Protein AF-A0A809S8J7-F1 (afdb_monomer_lite)

Structure (mmCIF, N/CA/C/O backbone):
data_AF-A0A809S8J7-F1
#
_entry.id   AF-A0A809S8J7-F1
#
loop_
_atom_site.group_PDB
_atom_site.id
_atom_site.type_symbol
_atom_site.label_atom_id
_atom_site.label_alt_id
_atom_site.label_comp_id
_atom_site.label_asym_id
_atom_site.label_entity_id
_atom_site.label_seq_id
_atom_site.pdbx_PDB_ins_code
_atom_site.Cartn_x
_atom_site.Cartn_y
_atom_site.Cartn_z
_atom_site.occupancy
_atom_site.B_iso_or_equiv
_atom_site.auth_seq_id
_atom_site.auth_comp_id
_atom_site.auth_asym_id
_atom_site.auth_atom_id
_atom_site.pdbx_PDB_model_num
ATOM 1 N N . MET A 1 1 ? -7.713 -3.855 -24.562 1.00 76.94 1 MET A N 1
ATOM 2 C CA . MET A 1 1 ? -8.383 -5.090 -24.104 1.00 76.94 1 MET A CA 1
ATOM 3 C C . MET A 1 1 ? -9.068 -4.797 -22.774 1.00 76.94 1 MET A C 1
ATOM 5 O O . MET A 1 1 ? -8.346 -4.609 -21.802 1.00 76.94 1 MET A O 1
ATOM 9 N N . PRO A 1 2 ? -10.407 -4.685 -22.725 1.00 84.06 2 PRO A N 1
ATOM 10 C CA . PRO A 1 2 ? -11.150 -4.387 -21.491 1.00 84.06 2 PRO A CA 1
ATOM 11 C C . PRO A 1 2 ? -10.884 -5.391 -20.359 1.00 84.06 2 PRO A C 1
ATOM 13 O O . PRO A 1 2 ? -10.646 -5.000 -19.226 1.00 84.06 2 PRO A O 1
ATOM 16 N N . GLU A 1 3 ? -10.772 -6.676 -20.693 1.00 87.62 3 GLU A N 1
ATOM 17 C CA . GLU A 1 3 ? -10.517 -7.765 -19.737 1.00 87.62 3 GLU A CA 1
ATOM 18 C C . GLU A 1 3 ? -9.225 -7.576 -18.921 1.00 87.62 3 GLU A C 1
ATOM 20 O O . GLU A 1 3 ? -9.172 -7.907 -17.738 1.00 87.62 3 GLU A O 1
ATOM 25 N N . VAL A 1 4 ? -8.182 -6.999 -19.529 1.00 90.75 4 VAL A N 1
ATOM 26 C CA . VAL A 1 4 ? -6.899 -6.726 -18.857 1.00 90.75 4 VAL A CA 1
ATOM 27 C C . VAL A 1 4 ? -7.051 -5.624 -17.810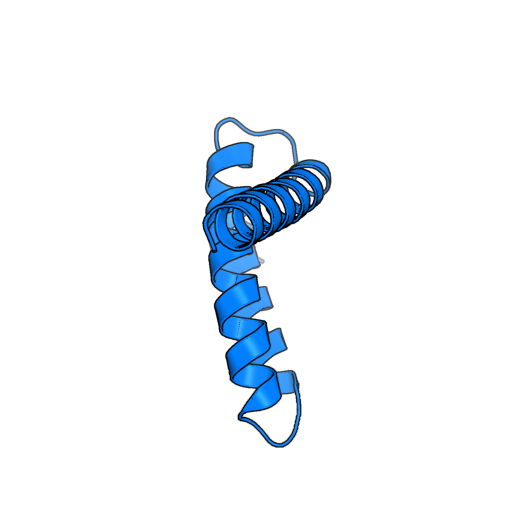 1.00 90.75 4 VAL A C 1
ATOM 29 O O . VAL A 1 4 ? -6.416 -5.684 -16.756 1.00 90.75 4 VAL A O 1
ATOM 32 N N . VAL A 1 5 ? -7.908 -4.636 -18.079 1.00 91.94 5 VAL A N 1
ATOM 33 C CA . VAL A 1 5 ? -8.209 -3.555 -17.135 1.00 91.94 5 VAL A CA 1
ATOM 34 C C . VAL A 1 5 ? -8.932 -4.128 -15.922 1.00 91.94 5 VAL A C 1
ATOM 36 O O . VAL A 1 5 ? -8.500 -3.884 -14.799 1.00 91.94 5 VAL A O 1
ATOM 39 N N . ASP A 1 6 ? -9.944 -4.967 -16.141 1.00 92.62 6 ASP A N 1
ATOM 40 C CA . ASP A 1 6 ? -10.716 -5.582 -15.058 1.00 92.62 6 ASP A CA 1
ATOM 41 C C . ASP A 1 6 ? -9.856 -6.499 -14.178 1.00 92.62 6 ASP A C 1
ATOM 43 O O . ASP A 1 6 ? -9.960 -6.477 -12.952 1.00 92.62 6 ASP A O 1
ATOM 47 N N . ILE A 1 7 ? -8.979 -7.305 -14.790 1.00 93.31 7 ILE A N 1
ATOM 48 C CA . ILE A 1 7 ? -8.034 -8.158 -14.054 1.00 93.31 7 ILE A CA 1
ATOM 49 C C . ILE A 1 7 ? -7.081 -7.297 -13.220 1.00 93.31 7 ILE A C 1
ATOM 51 O O . ILE A 1 7 ? -6.863 -7.587 -12.046 1.00 93.31 7 ILE A O 1
ATOM 55 N N . SER A 1 8 ? -6.550 -6.224 -13.807 1.00 92.12 8 SER A N 1
ATOM 56 C CA . SER A 1 8 ? -5.618 -5.324 -13.121 1.00 92.12 8 SER A CA 1
ATOM 57 C C . SER A 1 8 ? -6.281 -4.604 -11.946 1.00 92.12 8 SER A C 1
ATOM 59 O O . SER A 1 8 ? -5.683 -4.492 -10.879 1.00 92.12 8 SER A O 1
ATOM 61 N N . GLN A 1 9 ? -7.527 -4.152 -12.113 1.00 91.94 9 GLN A N 1
ATOM 62 C CA . GLN A 1 9 ? -8.307 -3.516 -11.050 1.00 91.94 9 GLN A CA 1
ATOM 63 C C . GLN A 1 9 ? -8.589 -4.480 -9.897 1.00 91.94 9 GLN A C 1
ATOM 65 O O . GLN A 1 9 ? -8.334 -4.128 -8.747 1.00 91.94 9 GLN A O 1
ATOM 70 N N . ARG A 1 10 ? -9.045 -5.707 -10.193 1.00 93.69 10 ARG A N 1
ATOM 71 C CA . ARG A 1 10 ? -9.264 -6.740 -9.165 1.00 93.69 10 ARG A CA 1
ATOM 72 C C . ARG A 1 10 ? -7.987 -7.041 -8.395 1.00 93.69 10 ARG A C 1
ATOM 74 O O . ARG A 1 10 ? -7.989 -6.973 -7.178 1.00 93.69 10 ARG A O 1
ATOM 81 N N . HIS A 1 11 ? -6.878 -7.248 -9.099 1.00 92.62 11 HIS A N 1
ATOM 82 C CA . HIS A 1 11 ? -5.597 -7.520 -8.457 1.00 92.62 11 HIS A CA 1
ATOM 83 C C . HIS A 1 11 ? -5.142 -6.388 -7.515 1.00 92.62 11 HIS A C 1
ATOM 85 O O . HIS A 1 11 ? -4.619 -6.643 -6.430 1.00 92.62 11 HIS A O 1
ATOM 91 N N . LYS A 1 12 ? -5.360 -5.122 -7.898 1.00 91.12 12 LYS A N 1
ATOM 92 C CA . LYS A 1 12 ? -5.061 -3.964 -7.038 1.00 91.12 12 LYS A CA 1
ATOM 93 C C . LYS A 1 12 ? -5.983 -3.886 -5.823 1.00 91.12 12 LYS A C 1
ATOM 95 O O . LYS A 1 12 ? -5.525 -3.511 -4.740 1.00 91.12 12 LYS A O 1
ATOM 100 N N . GLN A 1 13 ? -7.251 -4.255 -5.989 1.00 94.44 13 GLN A N 1
ATOM 101 C CA . GLN A 1 13 ? -8.185 -4.357 -4.874 1.00 94.44 13 GLN A CA 1
ATOM 102 C C . GLN A 1 13 ? -7.755 -5.462 -3.905 1.00 94.44 13 GLN A C 1
ATOM 104 O O . GLN A 1 13 ? -7.630 -5.187 -2.716 1.00 94.44 13 GLN A O 1
ATOM 109 N N . ASP A 1 14 ? -7.404 -6.646 -4.412 1.00 96.25 14 ASP A N 1
ATOM 110 C CA . ASP A 1 14 ? -6.936 -7.774 -3.599 1.00 96.25 14 ASP A CA 1
ATOM 111 C C . ASP A 1 14 ? -5.717 -7.381 -2.748 1.00 96.25 14 ASP A C 1
ATOM 113 O O . ASP A 1 14 ? -5.658 -7.668 -1.553 1.00 96.25 14 ASP A O 1
ATOM 117 N N . MET A 1 15 ? -4.751 -6.662 -3.334 1.00 96.69 15 MET A N 1
ATOM 118 C CA . MET A 1 15 ? -3.591 -6.147 -2.598 1.00 96.69 15 MET A CA 1
ATOM 119 C C . MET A 1 15 ? -4.003 -5.181 -1.479 1.00 96.69 15 MET A C 1
ATOM 121 O O . MET A 1 15 ? -3.475 -5.255 -0.369 1.00 96.69 15 MET A O 1
ATOM 125 N N . THR A 1 16 ? -4.944 -4.279 -1.758 1.00 97.69 16 THR A N 1
ATOM 126 C CA . THR A 1 16 ? -5.442 -3.309 -0.773 1.00 97.69 16 THR A CA 1
ATOM 127 C C . THR A 1 16 ? -6.168 -4.013 0.373 1.00 97.69 16 THR A C 1
ATOM 129 O O . THR A 1 16 ? -5.964 -3.663 1.536 1.00 97.69 16 THR A O 1
ATOM 132 N N . ASP A 1 17 ? -6.949 -5.047 0.067 1.00 97.44 17 ASP A N 1
ATOM 133 C CA . ASP A 1 17 ? -7.672 -5.846 1.056 1.00 97.44 17 ASP A CA 1
ATOM 134 C C . ASP A 1 17 ? -6.707 -6.638 1.951 1.00 97.44 17 ASP A C 1
ATOM 136 O O . ASP A 1 17 ? -6.877 -6.677 3.174 1.00 97.44 17 ASP A O 1
ATOM 140 N N . VAL A 1 18 ? -5.633 -7.193 1.373 1.00 97.81 18 VAL A N 1
ATOM 141 C CA . VAL A 1 18 ? -4.549 -7.823 2.142 1.00 97.81 18 VAL A CA 1
ATOM 142 C C . VAL A 1 18 ? -3.893 -6.809 3.077 1.00 97.81 18 VAL A C 1
ATOM 144 O O . VAL A 1 18 ? -3.740 -7.103 4.261 1.00 97.81 18 VAL A O 1
ATOM 147 N N . ILE A 1 19 ? -3.555 -5.606 2.603 1.00 96.38 19 ILE A N 1
ATOM 148 C CA . ILE A 1 19 ? -2.978 -4.558 3.460 1.00 96.38 19 ILE A CA 1
ATOM 149 C C . ILE A 1 19 ? -3.942 -4.212 4.599 1.00 96.38 19 ILE A C 1
ATOM 151 O O . ILE A 1 19 ? -3.521 -4.186 5.752 1.00 96.38 19 ILE A O 1
ATOM 155 N N . ALA A 1 20 ? -5.231 -4.011 4.309 1.00 96.81 20 ALA A N 1
ATOM 156 C CA . ALA A 1 20 ? -6.237 -3.705 5.324 1.00 96.81 20 ALA A CA 1
ATOM 157 C C . ALA A 1 20 ? -6.310 -4.784 6.415 1.00 96.81 20 ALA A C 1
ATOM 159 O O . ALA A 1 20 ? -6.419 -4.448 7.594 1.00 96.81 20 ALA A O 1
ATOM 160 N N . SER A 1 21 ? -6.182 -6.062 6.039 1.00 96.56 21 SER A N 1
ATOM 161 C CA . SER A 1 21 ? -6.183 -7.187 6.985 1.00 96.56 21 SER A CA 1
ATOM 162 C C . SER A 1 21 ? -4.991 -7.191 7.955 1.00 96.56 21 SER A C 1
ATOM 164 O O . SER A 1 21 ? -5.080 -7.785 9.028 1.00 96.56 21 SER A O 1
ATOM 166 N N . LEU A 1 22 ? -3.894 -6.512 7.603 1.00 94.75 22 LEU A N 1
ATOM 167 C CA . LEU A 1 22 ? -2.687 -6.392 8.427 1.00 94.75 22 LEU A CA 1
ATOM 168 C C . LEU A 1 22 ? -2.715 -5.167 9.353 1.00 94.75 22 LEU A C 1
ATOM 170 O O . LEU A 1 22 ? -1.875 -5.054 10.248 1.00 94.75 22 LEU A O 1
ATOM 174 N N . LEU A 1 23 ? -3.642 -4.231 9.136 1.00 93.25 23 LEU A N 1
ATOM 175 C CA . LEU A 1 23 ? -3.726 -3.003 9.918 1.00 93.25 23 LEU A CA 1
ATOM 176 C C . LEU A 1 23 ? -4.558 -3.195 11.191 1.00 93.25 23 LEU A C 1
ATOM 178 O O . LEU A 1 23 ? -5.567 -3.906 11.166 1.00 93.25 23 LEU A O 1
ATOM 182 N N . PRO A 1 24 ? -4.214 -2.496 12.290 1.00 91.06 24 PRO A N 1
ATOM 183 C CA . PRO A 1 24 ? -5.078 -2.415 13.460 1.00 91.06 24 PRO A CA 1
ATOM 184 C C . PRO A 1 24 ? -6.479 -1.925 13.085 1.00 91.06 24 PRO A C 1
ATOM 186 O O . PRO A 1 24 ? -6.638 -1.045 12.235 1.00 91.06 24 PRO A O 1
ATOM 189 N N . VAL A 1 25 ? -7.501 -2.462 13.752 1.00 92.25 25 VAL A N 1
ATOM 190 C CA . VAL A 1 25 ? -8.881 -2.010 13.551 1.00 92.25 25 VAL A CA 1
ATOM 191 C C . VAL A 1 25 ? -9.000 -0.558 14.010 1.00 92.25 25 VAL A C 1
ATOM 193 O O . VAL A 1 25 ? -8.740 -0.231 15.168 1.00 92.25 25 VAL A O 1
ATOM 196 N N . SER A 1 26 ? -9.407 0.319 13.098 1.00 91.56 26 SER A N 1
ATOM 197 C CA . SER A 1 26 ? -9.611 1.741 13.357 1.00 91.56 26 SER A CA 1
ATOM 198 C C . SER A 1 26 ? -10.672 2.302 12.409 1.00 91.56 26 SER A C 1
ATOM 200 O O . SER A 1 26 ? -11.017 1.679 11.403 1.00 91.56 26 SER A O 1
ATOM 202 N N . GLN A 1 27 ? -11.171 3.508 12.694 1.00 91.50 27 GLN A N 1
ATOM 203 C CA . GLN A 1 27 ? -12.089 4.209 11.784 1.00 91.50 27 GLN A CA 1
ATOM 204 C C . GLN A 1 27 ? -11.435 4.532 10.427 1.00 91.50 27 GLN A C 1
ATOM 206 O O . GLN A 1 27 ? -12.137 4.651 9.426 1.00 91.50 27 GLN A O 1
ATOM 211 N N . ASN A 1 28 ? -10.099 4.614 10.385 1.00 93.25 28 ASN A N 1
ATOM 212 C CA . ASN A 1 28 ? -9.332 4.954 9.189 1.00 93.25 28 ASN A CA 1
ATOM 213 C C . ASN A 1 28 ? -8.733 3.738 8.470 1.00 93.25 28 ASN A C 1
ATOM 215 O O . ASN A 1 28 ? -8.156 3.916 7.405 1.00 93.25 28 ASN A O 1
ATOM 219 N N . GLN A 1 29 ? -8.918 2.509 8.972 1.00 94.25 29 GLN A N 1
ATOM 220 C CA . GLN A 1 29 ? -8.244 1.299 8.474 1.00 94.25 29 GLN A CA 1
ATOM 221 C C . GLN A 1 29 ? -8.298 1.153 6.944 1.00 94.25 29 GLN A C 1
ATOM 223 O O . GLN A 1 29 ? -7.284 0.881 6.308 1.00 94.25 29 GLN A O 1
ATOM 228 N N . LYS A 1 30 ? -9.469 1.376 6.333 1.00 95.00 30 LYS A N 1
ATOM 229 C CA . LYS A 1 30 ? -9.634 1.301 4.872 1.00 95.00 30 LYS A CA 1
ATOM 230 C C . LYS A 1 30 ? -8.909 2.430 4.132 1.00 95.00 30 LYS A C 1
ATOM 232 O O . LYS A 1 30 ? -8.329 2.190 3.078 1.00 95.00 30 LYS A O 1
ATOM 237 N N . TYR A 1 31 ? -8.936 3.646 4.676 1.00 95.12 31 TYR A N 1
ATOM 238 C CA . TYR A 1 31 ? -8.242 4.797 4.094 1.00 95.12 31 TYR A CA 1
ATOM 239 C C . TYR A 1 31 ? -6.722 4.644 4.200 1.00 95.12 31 TYR A C 1
ATOM 241 O O . TYR A 1 31 ? -6.014 4.882 3.223 1.00 95.12 31 TYR A O 1
ATOM 249 N N . ASP A 1 32 ? -6.231 4.170 5.344 1.00 95.75 32 ASP A N 1
ATOM 250 C CA . ASP A 1 32 ? -4.813 3.899 5.574 1.00 95.75 32 ASP A CA 1
ATOM 251 C C . ASP A 1 32 ? -4.319 2.755 4.680 1.00 95.75 32 ASP A C 1
ATOM 253 O O . ASP A 1 32 ? -3.250 2.861 4.082 1.00 95.75 32 ASP A O 1
ATOM 257 N N . ALA A 1 33 ? -5.117 1.695 4.509 1.00 96.94 33 ALA A N 1
ATOM 258 C CA . ALA A 1 33 ? -4.797 0.600 3.596 1.00 96.94 33 ALA A CA 1
ATOM 259 C C . ALA A 1 33 ? -4.686 1.073 2.142 1.00 96.94 33 ALA A C 1
ATOM 261 O O .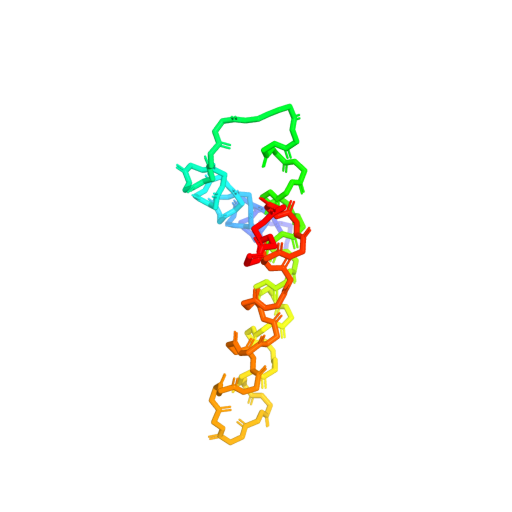 ALA A 1 33 ? -3.725 0.731 1.454 1.00 96.94 33 ALA A O 1
ATOM 262 N N . GLN A 1 34 ? -5.622 1.912 1.691 1.00 96.88 34 GLN A N 1
ATOM 263 C CA . GLN A 1 34 ? -5.577 2.505 0.356 1.00 96.88 34 GLN A CA 1
ATOM 264 C C . GLN A 1 34 ? -4.347 3.406 0.169 1.00 96.88 34 GLN A C 1
ATOM 266 O O . GLN A 1 34 ? -3.686 3.346 -0.869 1.00 96.88 34 GLN A O 1
ATOM 271 N N . ALA A 1 35 ? -4.017 4.236 1.163 1.00 96.69 35 ALA A N 1
ATOM 272 C CA . ALA A 1 35 ? -2.842 5.103 1.116 1.00 96.69 35 ALA A CA 1
ATOM 273 C C . ALA A 1 35 ? -1.538 4.288 1.076 1.00 96.69 35 ALA A C 1
ATOM 275 O O . ALA A 1 35 ? -0.633 4.590 0.294 1.00 96.69 35 ALA A O 1
ATOM 276 N N . LEU A 1 36 ? -1.460 3.216 1.868 1.00 96.94 36 LEU A N 1
ATOM 277 C CA . LEU A 1 36 ? -0.334 2.288 1.851 1.00 96.94 36 LEU A CA 1
ATOM 278 C C . LEU A 1 36 ? -0.230 1.527 0.527 1.00 96.94 36 LEU A C 1
ATOM 280 O O . LEU A 1 36 ? 0.881 1.367 0.034 1.00 96.94 36 LEU A O 1
ATOM 284 N N . ALA A 1 37 ? -1.340 1.125 -0.098 1.00 96.88 37 ALA A N 1
ATOM 285 C CA . ALA A 1 37 ? -1.327 0.491 -1.418 1.00 96.88 37 ALA A CA 1
ATOM 286 C C . ALA A 1 37 ? -0.698 1.402 -2.491 1.00 96.88 37 ALA A C 1
ATOM 288 O O . ALA A 1 37 ? 0.144 0.959 -3.272 1.00 96.88 37 ALA A O 1
ATOM 289 N N . VAL A 1 38 ? -1.026 2.700 -2.478 1.00 97.00 38 VAL A N 1
ATOM 290 C CA . VAL A 1 38 ? -0.390 3.696 -3.361 1.00 97.00 38 VAL A CA 1
ATOM 291 C C . VAL A 1 38 ? 1.102 3.850 -3.045 1.00 97.00 38 VAL A C 1
AT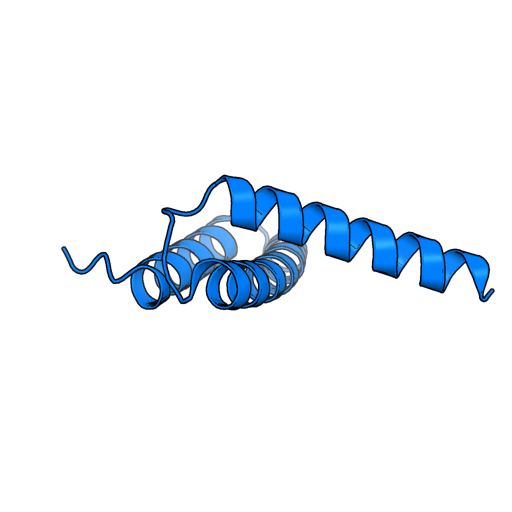OM 293 O O . VAL A 1 38 ? 1.927 3.943 -3.956 1.00 97.00 38 VAL A O 1
ATOM 296 N N . ALA A 1 39 ? 1.475 3.849 -1.763 1.00 96.88 39 ALA A N 1
ATOM 297 C CA . ALA A 1 39 ? 2.878 3.906 -1.357 1.00 96.88 39 ALA A CA 1
ATOM 298 C C . ALA A 1 39 ? 3.668 2.664 -1.808 1.00 96.88 39 ALA A C 1
ATOM 300 O O . ALA A 1 39 ? 4.805 2.808 -2.256 1.00 96.88 39 ALA A O 1
ATOM 301 N N . VAL A 1 40 ? 3.070 1.467 -1.746 1.00 95.94 40 VAL A N 1
ATOM 302 C CA . VAL A 1 40 ? 3.649 0.215 -2.264 1.00 95.94 40 VAL A CA 1
ATOM 303 C C . VAL A 1 40 ? 3.901 0.319 -3.763 1.00 95.94 40 VAL A C 1
ATOM 305 O O . VAL A 1 40 ? 5.000 -0.000 -4.208 1.00 95.94 40 VAL A O 1
ATOM 308 N N . ASP A 1 41 ? 2.944 0.830 -4.537 1.00 94.94 41 ASP A N 1
ATOM 309 C CA . ASP A 1 41 ? 3.120 1.024 -5.980 1.00 94.94 41 ASP A CA 1
ATOM 310 C C . ASP A 1 41 ? 4.319 1.930 -6.292 1.00 94.94 41 ASP A C 1
ATOM 312 O O . ASP A 1 41 ? 5.170 1.592 -7.120 1.00 94.94 41 ASP A O 1
ATOM 316 N N . GLY A 1 42 ? 4.440 3.052 -5.576 1.00 94.44 42 GLY A N 1
ATOM 317 C CA . GLY A 1 42 ? 5.594 3.943 -5.690 1.00 94.44 42 GLY A CA 1
ATOM 318 C C . GLY A 1 42 ? 6.907 3.286 -5.251 1.00 94.44 42 GLY A C 1
ATOM 319 O O . GLY A 1 42 ? 7.941 3.489 -5.891 1.00 94.44 42 GLY A O 1
ATOM 320 N N . ALA A 1 43 ? 6.875 2.470 -4.195 1.00 95.62 43 ALA A N 1
ATOM 321 C CA . ALA A 1 43 ? 8.035 1.740 -3.691 1.00 95.62 43 ALA A CA 1
ATOM 322 C C . ALA A 1 43 ? 8.515 0.662 -4.676 1.00 95.62 43 ALA A C 1
ATOM 324 O O . ALA A 1 43 ? 9.721 0.524 -4.873 1.00 95.62 43 ALA A O 1
ATOM 325 N N . ILE A 1 44 ? 7.59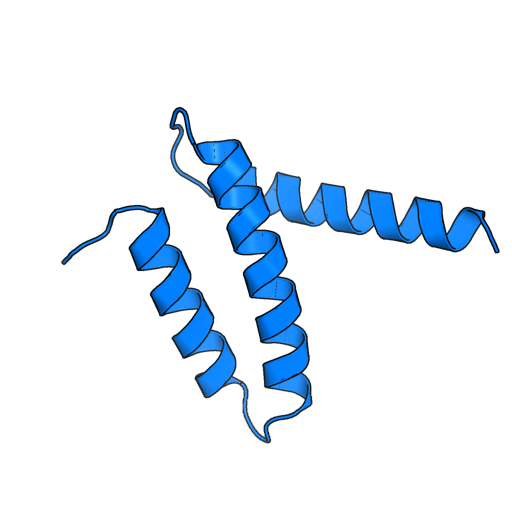9 -0.047 -5.346 1.00 94.19 44 ILE A N 1
ATOM 326 C CA . ILE A 1 44 ? 7.925 -1.026 -6.393 1.00 94.19 44 ILE A CA 1
ATOM 327 C C . ILE A 1 44 ? 8.667 -0.336 -7.539 1.00 94.19 44 ILE A C 1
ATOM 329 O O . ILE A 1 44 ? 9.744 -0.784 -7.927 1.00 94.19 44 ILE A O 1
ATOM 333 N N . ILE A 1 45 ? 8.139 0.785 -8.041 1.00 95.25 45 ILE A N 1
ATOM 334 C CA . ILE A 1 45 ? 8.790 1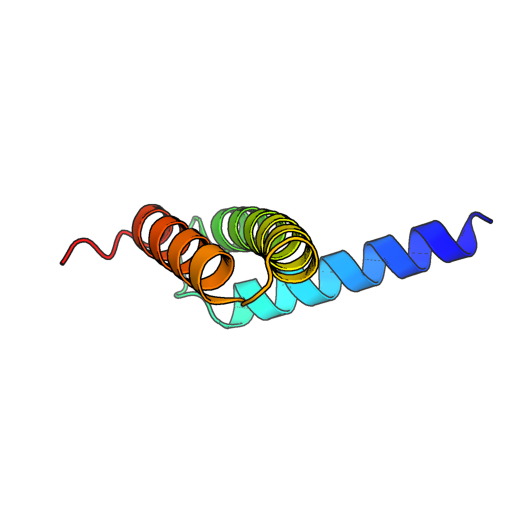.543 -9.120 1.00 95.25 45 ILE A CA 1
ATOM 335 C C . ILE A 1 45 ? 10.152 2.087 -8.670 1.00 95.25 45 ILE A C 1
ATOM 337 O O . ILE A 1 45 ? 11.128 1.986 -9.411 1.00 95.25 45 ILE A O 1
ATOM 341 N N . ARG A 1 46 ? 10.252 2.616 -7.444 1.00 94.00 46 ARG A N 1
ATOM 342 C CA . ARG A 1 46 ? 11.519 3.104 -6.877 1.00 94.00 46 ARG A CA 1
ATOM 343 C C . ARG A 1 46 ? 12.567 1.993 -6.785 1.00 94.00 46 ARG A C 1
ATOM 345 O O . ARG A 1 46 ? 13.689 2.203 -7.227 1.00 94.00 46 ARG A O 1
ATOM 352 N N . ALA A 1 47 ? 12.201 0.820 -6.271 1.00 93.88 47 ALA A N 1
ATOM 353 C CA . ALA A 1 47 ? 13.106 -0.322 -6.140 1.00 93.88 47 ALA A CA 1
ATOM 354 C C . ALA A 1 47 ? 13.554 -0.890 -7.495 1.00 93.88 47 ALA A C 1
ATOM 356 O O . ALA A 1 47 ? 14.651 -1.425 -7.593 1.00 93.88 47 ALA A O 1
ATOM 357 N N . GLN A 1 48 ? 12.720 -0.778 -8.534 1.00 93.00 48 GLN A N 1
ATOM 358 C CA . GLN A 1 48 ? 13.085 -1.165 -9.901 1.00 93.00 48 GLN A CA 1
ATOM 359 C C . GLN A 1 48 ? 14.004 -0.143 -10.582 1.00 93.00 48 GLN A C 1
ATOM 361 O O . GLN A 1 48 ? 14.770 -0.508 -11.472 1.00 93.00 48 GLN A O 1
ATOM 366 N N . PHE A 1 49 ? 13.908 1.132 -10.199 1.00 93.25 49 PHE A N 1
ATOM 367 C CA . PHE A 1 49 ? 14.745 2.202 -10.738 1.00 93.25 49 PHE A CA 1
ATOM 368 C C . PHE A 1 49 ? 16.121 2.266 -10.063 1.00 93.25 49 PHE A C 1
ATOM 370 O O . PHE A 1 49 ? 17.137 2.487 -10.724 1.00 93.25 49 PHE A O 1
ATOM 377 N N . ASP A 1 50 ? 16.156 2.091 -8.745 1.00 92.19 50 ASP A N 1
ATOM 378 C CA . ASP A 1 50 ? 17.385 2.138 -7.965 1.00 92.19 50 ASP A CA 1
ATOM 379 C C . ASP A 1 50 ? 18.171 0.819 -8.083 1.00 92.19 50 ASP A C 1
ATOM 381 O O . ASP A 1 50 ? 17.637 -0.238 -8.409 1.00 92.19 50 ASP A O 1
ATOM 385 N N . ARG A 1 51 ? 19.479 0.857 -7.792 1.00 86.19 51 ARG A N 1
ATOM 386 C CA . ARG A 1 51 ? 20.328 -0.353 -7.812 1.00 86.19 51 ARG A CA 1
ATOM 387 C C . ARG A 1 51 ? 20.013 -1.321 -6.670 1.00 86.19 51 ARG A C 1
ATOM 389 O O . ARG A 1 51 ? 20.433 -2.475 -6.728 1.00 86.19 51 ARG A O 1
ATOM 396 N N . THR A 1 52 ? 19.353 -0.833 -5.624 1.00 92.00 52 THR A N 1
ATOM 397 C CA . THR A 1 52 ? 19.096 -1.552 -4.380 1.00 92.00 52 THR A CA 1
ATOM 398 C C . THR A 1 52 ? 17.774 -1.062 -3.747 1.00 92.00 52 THR A C 1
ATOM 400 O O . THR A 1 52 ? 17.360 0.076 -3.992 1.00 92.00 52 THR A O 1
ATOM 403 N N . PRO A 1 53 ? 17.055 -1.894 -2.966 1.00 92.38 53 PRO A N 1
ATOM 404 C CA . PRO A 1 53 ? 15.689 -1.592 -2.520 1.00 92.38 53 PRO A CA 1
ATOM 405 C C . PRO A 1 53 ? 15.595 -0.692 -1.274 1.00 92.38 53 PRO A C 1
ATOM 407 O O . PRO A 1 53 ? 14.493 -0.322 -0.866 1.00 92.38 53 PRO A O 1
ATOM 410 N N . GLU A 1 54 ? 16.705 -0.342 -0.623 1.00 95.94 54 GLU A N 1
ATOM 411 C CA . GLU A 1 54 ? 16.698 0.264 0.718 1.00 95.94 54 GLU A CA 1
ATOM 412 C C . GLU A 1 54 ? 16.024 1.638 0.735 1.00 95.94 54 GLU A C 1
ATOM 414 O O . GLU A 1 54 ? 15.336 1.973 1.700 1.00 95.94 54 GLU A O 1
ATOM 419 N N . ALA A 1 55 ? 16.158 2.426 -0.336 1.00 93.38 55 ALA A N 1
ATOM 420 C CA . ALA A 1 55 ? 15.495 3.726 -0.442 1.00 93.38 55 ALA A CA 1
ATOM 421 C C . ALA A 1 55 ? 13.962 3.589 -0.504 1.00 93.38 55 ALA A C 1
ATOM 423 O O . ALA A 1 55 ? 13.235 4.367 0.127 1.00 93.38 55 ALA A O 1
ATOM 424 N N . ALA A 1 56 ? 13.464 2.574 -1.216 1.00 95.94 56 ALA A N 1
ATOM 425 C CA . ALA A 1 56 ? 12.039 2.262 -1.288 1.00 95.94 56 ALA A CA 1
ATOM 426 C C . ALA A 1 56 ? 11.503 1.787 0.073 1.00 95.94 56 ALA A C 1
ATOM 428 O O . ALA A 1 56 ? 10.481 2.291 0.543 1.00 95.94 56 ALA A O 1
ATOM 429 N N . LEU A 1 57 ? 12.233 0.884 0.737 1.00 95.75 57 LEU A N 1
ATOM 430 C CA . LEU A 1 57 ? 11.882 0.368 2.064 1.00 95.75 57 LEU A CA 1
ATOM 431 C C . LEU A 1 57 ? 11.877 1.467 3.139 1.00 95.75 57 LEU A C 1
ATOM 433 O O . LEU A 1 57 ? 10.952 1.547 3.943 1.00 95.75 57 LEU A O 1
ATOM 437 N N . SER A 1 58 ? 12.872 2.355 3.125 1.00 95.62 58 SER A N 1
ATOM 438 C CA . SER A 1 58 ? 12.940 3.499 4.044 1.00 95.62 58 SER A CA 1
ATOM 439 C C . SER A 1 58 ? 11.753 4.453 3.860 1.00 95.62 58 SER A C 1
ATOM 441 O O . SER A 1 58 ? 11.153 4.925 4.828 1.00 95.62 58 SER A O 1
ATOM 443 N N . SER A 1 59 ? 11.357 4.695 2.607 1.00 95.00 59 SER A N 1
ATOM 444 C CA . SER A 1 59 ? 10.231 5.577 2.287 1.00 95.00 59 SER A CA 1
ATOM 445 C C . SER A 1 59 ? 8.896 5.005 2.771 1.00 95.00 59 SER A C 1
ATOM 447 O O . SER A 1 59 ? 8.114 5.726 3.394 1.00 95.00 59 SER A O 1
ATOM 449 N N . ILE A 1 60 ? 8.635 3.714 2.533 1.00 94.50 60 ILE A N 1
ATOM 450 C CA . ILE A 1 60 ? 7.377 3.090 2.963 1.00 94.50 60 ILE A CA 1
ATOM 451 C C . ILE A 1 60 ? 7.288 2.957 4.490 1.00 94.50 60 ILE A C 1
ATOM 453 O O . ILE A 1 60 ? 6.230 3.241 5.047 1.00 94.50 60 ILE A O 1
ATOM 457 N N . ASP A 1 61 ? 8.392 2.651 5.183 1.00 94.88 61 ASP A N 1
ATOM 458 C CA . ASP A 1 61 ? 8.449 2.647 6.654 1.00 94.88 61 ASP A CA 1
ATOM 459 C C . ASP A 1 61 ? 8.100 4.029 7.233 1.00 94.88 61 ASP A C 1
ATOM 461 O O . ASP A 1 61 ? 7.305 4.151 8.173 1.00 94.88 61 ASP A O 1
ATOM 465 N N . ARG A 1 62 ? 8.627 5.103 6.629 1.00 95.19 62 ARG A N 1
ATOM 466 C CA . ARG A 1 62 ? 8.318 6.474 7.052 1.00 95.19 62 ARG A CA 1
ATOM 467 C C . ARG A 1 62 ? 6.838 6.819 6.884 1.00 95.19 62 ARG A C 1
ATOM 469 O O . ARG A 1 62 ? 6.277 7.467 7.776 1.00 95.19 62 ARG A O 1
ATOM 476 N N . ILE A 1 63 ? 6.234 6.420 5.763 1.00 94.81 63 ILE A N 1
ATOM 477 C CA . ILE A 1 63 ? 4.812 6.646 5.456 1.00 94.81 63 ILE A CA 1
ATOM 478 C C . ILE A 1 63 ? 3.934 5.847 6.419 1.00 94.81 63 ILE A C 1
ATOM 480 O O . ILE A 1 63 ? 3.036 6.417 7.036 1.00 94.81 63 ILE A O 1
ATOM 484 N N . GLN A 1 64 ? 4.237 4.562 6.619 1.00 92.94 64 GLN A N 1
ATOM 485 C CA . GLN A 1 64 ? 3.511 3.695 7.543 1.00 92.94 64 GLN A CA 1
ATOM 486 C C . GLN A 1 64 ? 3.475 4.285 8.955 1.00 92.94 64 GLN A C 1
ATOM 488 O O . GLN A 1 64 ? 2.410 4.373 9.560 1.00 92.94 64 GLN A O 1
ATOM 493 N N . LYS A 1 65 ? 4.617 4.746 9.475 1.00 93.12 65 LYS A N 1
ATOM 494 C CA . LYS A 1 65 ? 4.683 5.376 10.804 1.00 93.12 65 LYS A CA 1
ATOM 495 C C . LYS A 1 65 ? 3.847 6.649 10.903 1.00 93.12 65 LYS A C 1
ATOM 497 O O . LYS A 1 65 ? 3.244 6.893 11.943 1.00 93.12 65 LYS A O 1
ATOM 502 N N . ALA A 1 66 ? 3.815 7.453 9.838 1.00 92.56 66 ALA A N 1
ATOM 503 C CA . ALA A 1 66 ? 3.029 8.683 9.802 1.00 92.56 66 ALA A CA 1
ATOM 504 C C . ALA A 1 66 ? 1.518 8.406 9.804 1.00 92.56 66 ALA A C 1
ATOM 506 O O . ALA A 1 66 ? 0.786 9.099 10.503 1.00 92.56 66 ALA A O 1
ATOM 507 N N . LE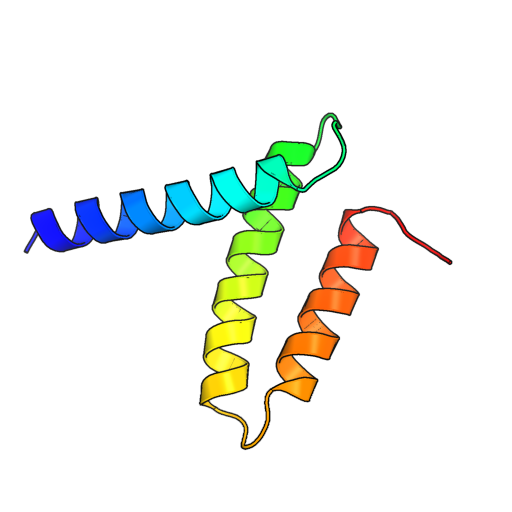U A 1 67 ? 1.070 7.394 9.055 1.00 90.62 67 LEU A N 1
ATOM 508 C CA . LEU A 1 67 ? -0.345 7.027 8.959 1.00 90.62 67 LEU A CA 1
ATOM 509 C C . LEU A 1 67 ? -0.847 6.327 10.225 1.00 90.62 67 LEU A C 1
ATOM 511 O O . LEU A 1 67 ? -1.897 6.673 10.751 1.00 90.62 67 LEU A O 1
ATOM 515 N N . LEU A 1 68 ? -0.070 5.385 10.765 1.00 88.56 68 LEU A N 1
ATOM 516 C CA . LEU A 1 68 ? -0.501 4.562 11.899 1.00 88.56 68 LEU A CA 1
ATOM 517 C C . LEU A 1 68 ? -0.291 5.230 13.264 1.00 88.56 68 LEU A C 1
ATOM 519 O O . LEU A 1 68 ? -0.462 4.583 14.295 1.00 88.56 68 LEU A O 1
ATOM 523 N N . GLY A 1 69 ? 0.113 6.504 13.295 1.00 78.25 69 GLY A N 1
ATOM 524 C CA . GLY A 1 69 ? 0.316 7.247 14.540 1.00 78.25 69 GLY A CA 1
ATOM 525 C C . GLY A 1 69 ? 1.394 6.654 15.453 1.00 78.25 69 GLY A C 1
ATOM 526 O O . GLY A 1 69 ? 1.456 7.004 16.629 1.00 78.25 69 GLY A O 1
ATOM 527 N N . MET A 1 70 ? 2.260 5.779 14.929 1.00 62.47 70 MET A N 1
ATOM 528 C CA . MET A 1 70 ? 3.387 5.205 15.662 1.00 62.47 70 MET A CA 1
ATOM 529 C C . MET A 1 70 ? 4.521 6.232 15.725 1.00 62.47 70 MET A C 1
ATOM 531 O O . MET A 1 70 ? 5.580 6.073 15.112 1.00 62.47 70 MET A O 1
ATOM 535 N N . SER A 1 71 ? 4.277 7.332 16.434 1.00 45.47 71 SER A N 1
ATOM 536 C CA . SER A 1 71 ? 5.361 8.162 16.939 1.00 45.47 71 SER A CA 1
ATOM 537 C C . SER A 1 71 ? 6.053 7.360 18.040 1.00 45.47 71 SER A C 1
ATOM 539 O O . SER A 1 71 ? 5.375 6.827 18.916 1.00 45.47 71 SER A O 1
ATOM 541 N N . LYS A 1 72 ? 7.377 7.206 17.934 1.00 44.88 72 LYS A N 1
ATOM 542 C CA . LYS A 1 72 ? 8.208 6.628 19.002 1.00 44.88 72 LYS A CA 1
ATOM 543 C C . LYS A 1 72 ? 7.896 7.253 20.357 1.00 44.88 72 LYS A C 1
ATOM 545 O O . LYS A 1 72 ? 7.638 8.480 20.369 1.00 44.88 72 LYS A O 1
#

Organism: NCBI:txid2675298

pLDDT: mean 91.69, std 9.43, range [44.88, 97.81]

Radius of gyration: 13.86 Å; chains: 1; bounding box: 32×17×43 Å

Secondary structure (DSSP, 8-state):
-HHHHHHHHHHHHHHHHHHHHHSPP-TTHHHHHHHHHHHHHHHHHHHHHSSSSHHHHHHHHHHHHHHTT---

Foldseek 3Di:
DVVVVVVVVVVLVVQLVVQLVVADDDPCSSVLSNVLSVLVVVLVVVCVPDPHSVVSVVSSVVSNCVSNVVDD

Sequence (72 aa):
MPEVVDISQRHKQDMTDVIASLLPVSQNQKYDAQALAVAVDGAIIRAQFDRTPEAALSSIDRIQKALLGMSK